Protein AF-A0A060C0E1-F1 (afdb_monomer_lite)

Sequence (88 aa):
MHNQISYIGNSGATIVRAYTMYRPLRFFLSVGSIFLVVGAALGVRFLYFYFMGQGGGHVQSLILTAILLIVGFQVMLIGLVADLIAGN

pLDDT: mean 78.89, std 15.93, range [46.84, 96.44]

Structure (mmCIF, N/CA/C/O backbone):
data_AF-A0A060C0E1-F1
#
_entry.id   AF-A0A060C0E1-F1
#
loop_
_atom_site.group_PDB
_atom_site.id
_atom_site.type_symbol
_atom_site.label_atom_id
_atom_site.label_alt_id
_atom_site.label_comp_id
_atom_site.label_asym_id
_atom_site.label_entity_id
_atom_site.label_seq_id
_atom_site.pdbx_PDB_ins_code
_atom_site.Cartn_x
_atom_site.Cartn_y
_atom_site.Cartn_z
_atom_site.occupancy
_atom_site.B_iso_or_equiv
_atom_site.auth_seq_id
_atom_site.auth_comp_id
_atom_site.auth_asym_id
_atom_site.auth_atom_id
_atom_site.pdbx_PDB_model_num
ATOM 1 N N . MET A 1 1 ? 29.898 -24.795 2.606 1.00 46.84 1 MET A N 1
ATOM 2 C CA . MET A 1 1 ? 28.570 -24.706 1.951 1.00 46.84 1 MET A CA 1
ATOM 3 C C . MET A 1 1 ? 27.997 -23.285 2.064 1.00 46.84 1 MET A C 1
ATOM 5 O O . MET A 1 1 ? 26.931 -23.103 2.628 1.00 46.84 1 MET A O 1
ATOM 9 N N . HIS A 1 2 ? 28.709 -22.262 1.570 1.00 50.53 2 HIS A N 1
ATOM 10 C CA . HIS A 1 2 ? 28.478 -20.864 1.983 1.00 50.53 2 HIS A CA 1
ATOM 11 C C . HIS A 1 2 ? 28.075 -19.897 0.851 1.00 50.53 2 HIS A C 1
ATOM 13 O O . HIS A 1 2 ? 28.242 -18.698 1.012 1.00 50.53 2 HIS A O 1
ATOM 19 N N . ASN A 1 3 ? 27.565 -20.369 -0.298 1.00 52.03 3 ASN A N 1
ATOM 20 C CA . ASN A 1 3 ? 27.246 -19.440 -1.401 1.00 52.03 3 ASN A CA 1
ATOM 21 C C . ASN A 1 3 ? 25.980 -19.735 -2.226 1.00 52.03 3 ASN A C 1
ATOM 23 O O . ASN A 1 3 ? 25.767 -19.114 -3.258 1.00 52.03 3 ASN A O 1
ATOM 27 N N . GLN A 1 4 ? 25.103 -20.643 -1.791 1.00 53.12 4 GLN A N 1
ATOM 28 C CA . GLN A 1 4 ? 23.888 -20.989 -2.555 1.00 53.12 4 GLN A CA 1
ATOM 29 C C . GLN A 1 4 ? 22.812 -19.878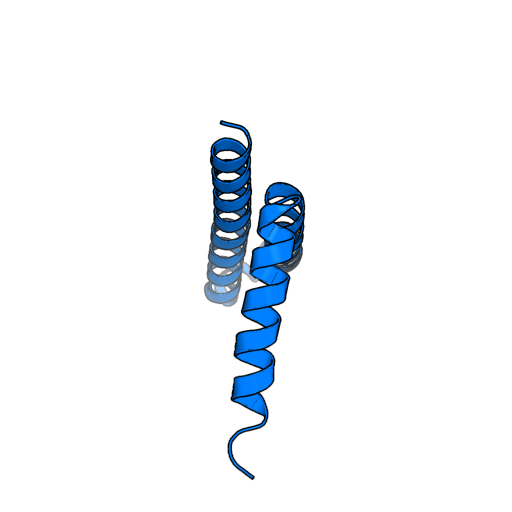 -2.512 1.00 53.12 4 GLN A C 1
ATOM 31 O O . GLN A 1 4 ? 21.985 -19.781 -3.412 1.00 53.12 4 GLN A O 1
ATOM 36 N N . ILE A 1 5 ? 22.863 -18.983 -1.516 1.00 54.88 5 ILE A N 1
ATOM 37 C CA . ILE A 1 5 ? 21.917 -17.861 -1.362 1.00 54.88 5 ILE A CA 1
ATOM 38 C C . ILE A 1 5 ? 22.265 -16.693 -2.311 1.00 54.88 5 ILE A C 1
ATOM 40 O O . ILE A 1 5 ? 21.375 -16.007 -2.808 1.00 54.88 5 ILE A O 1
ATOM 44 N N . SER A 1 6 ? 23.550 -16.508 -2.642 1.00 51.97 6 SER A N 1
ATOM 45 C CA . SER A 1 6 ? 24.011 -15.387 -3.479 1.00 51.97 6 SER A CA 1
ATOM 46 C C . SER A 1 6 ? 23.663 -15.567 -4.970 1.00 51.97 6 SER A C 1
ATOM 48 O O . SER A 1 6 ? 23.354 -14.602 -5.668 1.00 51.97 6 SER A O 1
ATOM 50 N N . TYR A 1 7 ? 23.602 -16.811 -5.466 1.00 50.72 7 TYR A N 1
ATOM 51 C CA . TYR A 1 7 ? 23.221 -17.088 -6.863 1.00 50.72 7 TYR A CA 1
ATOM 52 C C . TYR A 1 7 ? 21.719 -16.915 -7.137 1.00 50.72 7 TYR A C 1
ATOM 54 O O . TYR A 1 7 ? 21.340 -16.482 -8.229 1.00 50.72 7 TYR A O 1
ATOM 62 N N . ILE A 1 8 ? 20.868 -17.184 -6.143 1.00 53.78 8 ILE A N 1
ATOM 63 C CA . ILE A 1 8 ? 19.420 -16.942 -6.221 1.00 53.78 8 ILE A CA 1
ATOM 64 C C . ILE A 1 8 ? 19.101 -15.443 -6.128 1.00 53.78 8 ILE A C 1
ATOM 66 O O . ILE A 1 8 ? 18.246 -14.963 -6.871 1.00 53.78 8 ILE A O 1
ATOM 70 N N . GLY A 1 9 ? 19.829 -14.687 -5.297 1.00 49.94 9 GLY A N 1
ATOM 71 C CA . GLY A 1 9 ? 19.655 -13.234 -5.183 1.00 49.94 9 GLY A CA 1
ATOM 72 C C . GLY A 1 9 ? 19.980 -12.482 -6.478 1.00 49.94 9 GLY A C 1
ATOM 73 O O . GLY A 1 9 ? 19.200 -11.636 -6.914 1.00 49.94 9 GLY A O 1
ATOM 74 N N . ASN A 1 10 ? 21.081 -12.843 -7.145 1.00 52.88 10 ASN A N 1
ATOM 75 C CA . ASN A 1 10 ? 21.491 -12.189 -8.391 1.00 52.88 10 ASN A CA 1
ATOM 76 C C . ASN A 1 10 ? 20.638 -12.614 -9.598 1.00 52.88 10 ASN A C 1
ATOM 78 O O . ASN A 1 10 ? 20.255 -11.763 -10.397 1.00 52.88 10 ASN A O 1
ATOM 82 N N . SER A 1 11 ? 20.269 -13.896 -9.712 1.00 49.12 11 SER A N 1
ATOM 83 C CA . SER A 1 11 ? 19.437 -14.375 -10.831 1.00 49.12 11 SER A CA 1
ATOM 84 C C . SER A 1 11 ? 17.992 -13.882 -10.725 1.00 49.12 11 SER A C 1
ATOM 86 O O . SER A 1 11 ? 17.387 -13.514 -11.732 1.00 49.12 11 SER A O 1
ATOM 88 N N . GLY A 1 12 ? 17.453 -13.797 -9.502 1.00 54.78 12 GLY A N 1
ATOM 89 C CA . GLY A 1 12 ? 16.159 -13.174 -9.238 1.00 54.78 12 GLY A CA 1
ATOM 90 C C . GLY A 1 12 ? 16.159 -11.692 -9.603 1.00 54.78 12 GLY A C 1
ATOM 91 O O . GLY A 1 12 ? 15.242 -11.240 -10.278 1.00 54.78 12 GLY A O 1
ATOM 92 N N . ALA A 1 13 ? 17.215 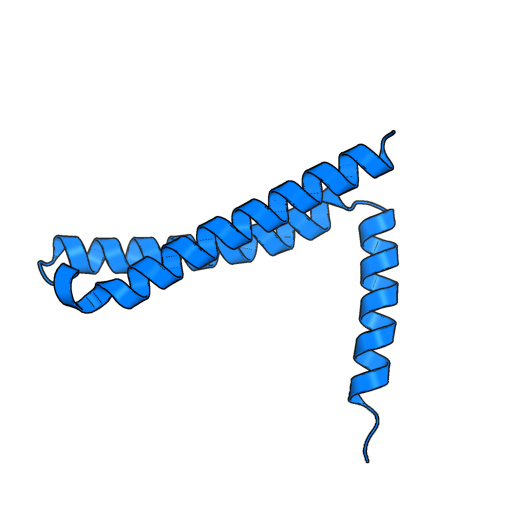-10.949 -9.257 1.00 55.28 13 ALA A N 1
ATOM 93 C CA . ALA A 1 13 ? 17.358 -9.553 -9.663 1.00 55.28 13 ALA A CA 1
ATOM 94 C C . ALA A 1 13 ? 17.429 -9.391 -11.192 1.00 55.28 13 ALA A C 1
ATOM 96 O O . ALA A 1 13 ? 16.815 -8.470 -11.725 1.00 55.28 13 ALA A O 1
ATOM 97 N N . THR A 1 14 ? 18.107 -10.289 -11.917 1.00 58.16 14 THR A N 1
ATOM 98 C CA . THR A 1 14 ? 18.135 -10.267 -13.391 1.00 58.16 14 THR A CA 1
ATOM 99 C C . THR A 1 14 ? 16.767 -10.578 -14.003 1.00 58.16 14 THR A C 1
ATOM 101 O O . THR A 1 14 ? 16.354 -9.880 -14.927 1.00 58.16 14 THR A O 1
ATOM 104 N N . ILE A 1 15 ? 16.034 -11.565 -13.477 1.00 58.81 15 ILE A N 1
ATOM 105 C CA . ILE A 1 15 ? 14.687 -11.922 -13.955 1.00 58.81 15 ILE A CA 1
ATOM 106 C C . ILE A 1 15 ? 13.682 -10.821 -13.618 1.00 58.81 15 ILE A C 1
ATOM 108 O O . ILE A 1 15 ? 12.921 -10.421 -14.492 1.00 58.81 15 ILE A O 1
ATOM 112 N N . VAL A 1 16 ? 13.709 -10.282 -12.395 1.00 59.28 16 VAL A N 1
ATOM 113 C CA . VAL A 1 16 ? 12.874 -9.144 -11.985 1.00 59.28 16 VAL A CA 1
ATOM 114 C C . VAL A 1 16 ? 13.183 -7.937 -12.856 1.00 59.28 16 VAL A C 1
ATOM 116 O O . VAL A 1 16 ? 12.248 -7.330 -13.354 1.00 59.28 16 VAL A O 1
ATOM 119 N N . ARG A 1 17 ? 14.458 -7.637 -13.128 1.00 57.50 17 ARG A N 1
ATOM 120 C CA . ARG A 1 17 ? 14.871 -6.534 -14.008 1.00 57.50 17 ARG A CA 1
ATOM 121 C C . ARG A 1 17 ? 14.441 -6.741 -15.465 1.00 57.50 17 ARG A C 1
ATOM 123 O O . ARG A 1 17 ? 14.051 -5.782 -16.118 1.00 57.50 17 ARG A O 1
ATOM 130 N N . ALA A 1 18 ? 14.474 -7.973 -15.973 1.00 58.59 18 ALA A N 1
ATOM 131 C CA . ALA A 1 18 ? 13.966 -8.301 -17.305 1.00 58.59 18 ALA A CA 1
ATOM 132 C C . ALA A 1 18 ? 12.425 -8.231 -17.377 1.00 58.59 18 ALA A C 1
ATOM 134 O O . ALA A 1 18 ? 11.875 -7.765 -18.374 1.00 58.59 18 ALA A O 1
ATOM 135 N N . TYR A 1 19 ? 11.715 -8.629 -16.314 1.00 54.62 19 TYR A N 1
ATOM 136 C CA . TYR A 1 19 ? 10.249 -8.571 -16.234 1.00 54.62 19 TYR A CA 1
ATOM 137 C C . TYR A 1 19 ? 9.720 -7.149 -16.015 1.00 54.62 19 TYR A C 1
ATOM 139 O O . TYR A 1 19 ? 8.735 -6.754 -16.647 1.00 54.62 19 TYR A O 1
ATOM 147 N N . THR A 1 20 ? 10.384 -6.359 -15.165 1.00 55.75 20 THR A N 1
ATOM 148 C CA . THR A 1 20 ? 10.084 -4.933 -14.998 1.00 55.75 20 THR A CA 1
ATOM 149 C C . THR A 1 20 ? 10.393 -4.144 -16.261 1.00 55.75 20 THR A C 1
ATOM 151 O O . THR A 1 20 ? 9.786 -3.105 -16.463 1.00 55.75 20 THR A O 1
ATOM 154 N N . MET A 1 21 ? 11.259 -4.638 -17.148 1.00 57.62 21 MET A N 1
ATOM 155 C CA . MET A 1 21 ? 11.516 -4.003 -18.441 1.00 57.62 21 MET A CA 1
ATOM 156 C C . MET A 1 21 ? 10.433 -4.298 -19.494 1.00 57.62 21 MET A C 1
ATOM 158 O O . MET A 1 21 ? 10.257 -3.501 -20.406 1.00 57.62 21 MET A O 1
ATOM 162 N N . TYR A 1 22 ? 9.681 -5.401 -19.372 1.00 57.16 22 TYR A N 1
ATOM 163 C CA . TYR A 1 22 ? 8.641 -5.760 -20.349 1.00 57.16 22 TYR A CA 1
ATOM 164 C C . TYR A 1 22 ? 7.243 -5.243 -19.980 1.00 57.16 22 TYR A C 1
ATOM 166 O O . TYR A 1 22 ? 6.491 -4.859 -20.874 1.00 57.16 22 TYR A O 1
ATOM 174 N N . ARG A 1 23 ? 6.865 -5.259 -18.688 1.00 65.62 23 ARG A N 1
ATOM 175 C CA . ARG A 1 23 ? 5.591 -4.708 -18.166 1.00 65.62 23 ARG A CA 1
ATOM 176 C C . ARG A 1 23 ? 5.729 -4.304 -16.684 1.00 65.62 23 ARG A C 1
ATOM 178 O O . ARG A 1 23 ? 5.159 -4.991 -15.824 1.00 65.62 23 ARG A O 1
ATOM 185 N N . PRO A 1 24 ? 6.460 -3.218 -16.367 1.00 70.12 24 PRO A N 1
ATOM 186 C CA . PRO A 1 24 ? 6.745 -2.800 -14.988 1.00 70.12 24 P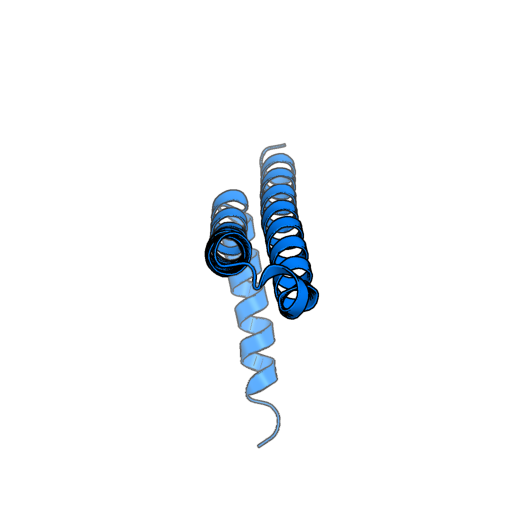RO A CA 1
ATOM 187 C C . PRO A 1 24 ? 5.471 -2.662 -14.153 1.00 70.12 24 PRO A C 1
ATOM 189 O O . PRO A 1 24 ? 5.397 -3.206 -13.048 1.00 70.12 24 PRO A O 1
ATOM 192 N N . LEU A 1 25 ? 4.426 -2.052 -14.721 1.00 78.12 25 LEU A N 1
ATOM 193 C CA . LEU A 1 25 ? 3.152 -1.833 -14.042 1.00 78.12 25 LEU A CA 1
ATOM 194 C C . LEU A 1 25 ? 2.546 -3.121 -13.467 1.00 78.12 25 LEU A C 1
ATOM 196 O O . LEU A 1 25 ? 2.123 -3.149 -12.315 1.00 78.12 25 LEU A O 1
ATOM 200 N N . ARG A 1 26 ? 2.529 -4.222 -14.233 1.00 80.75 26 ARG A N 1
ATOM 201 C CA . ARG A 1 26 ? 1.890 -5.477 -13.792 1.00 80.75 26 ARG A CA 1
ATOM 202 C C . ARG A 1 26 ? 2.614 -6.112 -12.612 1.00 80.75 26 ARG A C 1
ATOM 204 O O . ARG A 1 26 ? 1.958 -6.664 -11.731 1.00 80.75 26 ARG A O 1
ATOM 211 N N . PHE A 1 27 ? 3.941 -6.035 -12.585 1.00 82.75 27 PHE A N 1
ATOM 212 C CA . PHE A 1 27 ? 4.736 -6.605 -11.502 1.00 82.75 27 PHE A CA 1
ATOM 213 C C . PHE A 1 27 ? 4.498 -5.846 -10.191 1.00 82.75 27 PHE A C 1
ATOM 215 O O . PHE A 1 27 ? 4.085 -6.439 -9.194 1.00 82.75 27 PHE A O 1
ATOM 222 N N . PHE A 1 28 ? 4.672 -4.524 -10.214 1.00 84.88 28 PHE A N 1
ATOM 223 C CA . PHE A 1 28 ? 4.503 -3.683 -9.030 1.00 84.88 28 PHE A CA 1
ATOM 224 C C . PHE A 1 28 ? 3.052 -3.626 -8.541 1.00 84.88 28 PHE A C 1
ATOM 226 O O . PHE A 1 28 ? 2.828 -3.662 -7.333 1.00 84.88 28 PHE A O 1
ATOM 233 N N . LEU A 1 29 ? 2.059 -3.625 -9.440 1.00 87.94 29 LEU A N 1
ATOM 234 C CA . LEU A 1 29 ? 0.653 -3.751 -9.041 1.00 87.94 29 LEU A CA 1
ATOM 235 C C . LEU A 1 29 ? 0.371 -5.095 -8.366 1.00 87.94 29 LEU A C 1
ATOM 237 O O . LEU A 1 29 ? -0.317 -5.119 -7.350 1.00 87.94 29 LEU A O 1
ATOM 241 N N . SER A 1 30 ? 0.921 -6.202 -8.877 1.00 88.62 30 SER A N 1
ATOM 242 C CA . SER A 1 30 ? 0.725 -7.522 -8.261 1.00 88.62 30 SER A CA 1
ATOM 243 C C . SER A 1 30 ? 1.315 -7.555 -6.849 1.00 88.62 30 SER A C 1
ATOM 245 O O . SER A 1 30 ? 0.624 -7.921 -5.900 1.00 88.62 30 SER A O 1
ATOM 247 N N . VAL A 1 31 ? 2.555 -7.085 -6.684 1.00 89.38 31 VAL A N 1
ATOM 248 C CA . VAL A 1 31 ? 3.225 -7.018 -5.376 1.00 89.38 31 VAL A CA 1
ATOM 249 C C . VAL A 1 31 ? 2.490 -6.072 -4.422 1.00 89.38 31 VAL A C 1
ATOM 251 O O . VAL A 1 31 ? 2.160 -6.468 -3.306 1.00 89.38 31 VAL A O 1
ATOM 254 N N . GLY A 1 32 ? 2.162 -4.854 -4.860 1.00 90.31 32 GLY A N 1
ATOM 255 C CA . GLY A 1 32 ? 1.403 -3.889 -4.061 1.00 90.31 32 GLY A CA 1
ATOM 256 C C . GLY A 1 32 ? 0.022 -4.412 -3.661 1.00 90.31 32 GLY A C 1
ATOM 257 O O . GLY A 1 32 ? -0.424 -4.177 -2.539 1.00 90.31 32 GLY A O 1
ATOM 258 N N . SER A 1 33 ? -0.638 -5.183 -4.535 1.00 91.94 33 SER A N 1
ATOM 259 C CA . SER A 1 33 ? -1.958 -5.754 -4.247 1.00 91.94 33 SER A CA 1
ATOM 260 C C . SER A 1 33 ? -1.912 -6.781 -3.118 1.00 91.94 33 SER A C 1
ATOM 262 O O . SER A 1 33 ? -2.817 -6.794 -2.291 1.00 91.94 33 SER A O 1
ATOM 264 N N . ILE A 1 34 ? -0.834 -7.567 -3.008 1.00 94.69 34 ILE A N 1
ATOM 265 C CA . ILE A 1 34 ? -0.630 -8.499 -1.891 1.00 94.69 34 ILE A CA 1
ATOM 266 C C . ILE A 1 34 ? -0.577 -7.724 -0.570 1.00 94.69 34 ILE A C 1
ATOM 268 O O . ILE A 1 34 ? -1.287 -8.067 0.373 1.00 94.69 34 ILE A O 1
ATOM 272 N N . PHE A 1 35 ? 0.203 -6.641 -0.511 1.00 93.50 35 PHE A N 1
ATOM 273 C CA . PHE A 1 35 ? 0.276 -5.792 0.681 1.00 93.50 35 PHE A CA 1
ATOM 274 C C . PHE A 1 35 ? -1.070 -5.136 1.015 1.00 93.50 35 PHE A C 1
ATOM 276 O O . PHE A 1 35 ? -1.461 -5.123 2.182 1.00 93.50 35 PHE A O 1
ATOM 283 N N . LEU A 1 36 ? -1.814 -4.656 0.010 1.00 93.38 36 LEU A N 1
ATOM 284 C CA . LEU A 1 36 ? -3.150 -4.092 0.224 1.00 93.38 36 LEU A CA 1
ATOM 285 C C . LEU A 1 36 ? -4.148 -5.132 0.737 1.00 93.38 36 LEU A C 1
ATOM 287 O O . LEU A 1 36 ? -4.890 -4.839 1.668 1.00 93.38 36 LEU A O 1
ATOM 291 N N . VAL A 1 37 ? -4.160 -6.341 0.174 1.00 96.44 37 VAL A N 1
ATOM 292 C CA . VAL 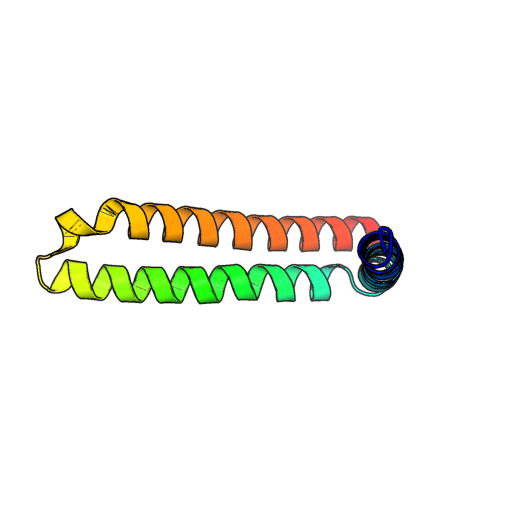A 1 37 ? -5.071 -7.417 0.592 1.00 96.44 37 VAL A CA 1
ATOM 293 C C . VAL A 1 37 ? -4.757 -7.868 2.014 1.00 96.44 37 VAL A C 1
ATOM 295 O O . VAL A 1 37 ? -5.667 -7.980 2.835 1.00 96.44 37 VAL A O 1
ATOM 298 N N . VAL A 1 38 ? -3.480 -8.077 2.341 1.00 95.56 38 VAL A N 1
ATOM 299 C CA . VAL A 1 38 ? -3.073 -8.460 3.701 1.00 95.56 38 VAL A CA 1
ATOM 300 C C . VAL A 1 38 ? -3.384 -7.333 4.693 1.00 95.56 38 VAL A C 1
ATOM 302 O O . VAL A 1 38 ? -3.898 -7.596 5.780 1.00 95.56 38 VAL A O 1
ATOM 305 N N . GLY A 1 39 ? -3.143 -6.076 4.312 1.00 93.62 39 GLY A N 1
ATOM 306 C CA . GLY A 1 39 ? -3.435 -4.910 5.143 1.00 93.62 39 GLY A CA 1
ATOM 307 C C . GLY A 1 39 ? -4.934 -4.771 5.385 1.00 93.62 39 GLY A C 1
ATOM 308 O O . GLY A 1 39 ? -5.369 -4.642 6.525 1.00 93.62 39 GLY A O 1
ATOM 309 N N . ALA A 1 40 ? -5.741 -4.902 4.334 1.00 94.12 40 ALA A N 1
ATOM 310 C CA . ALA A 1 40 ? -7.195 -4.877 4.427 1.00 94.12 40 ALA A CA 1
ATOM 311 C C . ALA A 1 40 ? -7.728 -6.011 5.312 1.00 94.12 40 ALA A C 1
ATOM 313 O O . ALA A 1 40 ? -8.585 -5.762 6.154 1.00 94.12 40 ALA A O 1
ATOM 314 N N . ALA A 1 41 ? -7.193 -7.231 5.198 1.00 94.94 41 ALA A N 1
ATOM 315 C CA . ALA A 1 41 ? -7.589 -8.350 6.052 1.00 94.94 41 ALA A CA 1
ATOM 316 C C . ALA A 1 41 ? -7.305 -8.075 7.541 1.00 94.94 41 ALA A C 1
ATOM 318 O O . ALA A 1 41 ? -8.158 -8.330 8.396 1.00 94.94 41 ALA A O 1
ATOM 319 N N . LEU A 1 42 ? -6.136 -7.506 7.862 1.00 91.81 42 LEU A N 1
ATOM 320 C CA . LEU A 1 42 ? -5.803 -7.087 9.228 1.00 91.81 42 LEU A CA 1
ATOM 321 C C . LEU A 1 42 ? -6.688 -5.929 9.713 1.00 91.81 42 LEU A C 1
ATOM 323 O O . LEU A 1 42 ? -7.121 -5.938 10.866 1.00 91.81 42 LEU A O 1
ATOM 327 N N . GLY A 1 43 ? -7.024 -4.985 8.833 1.00 91.31 43 GLY A N 1
ATOM 328 C CA . GLY A 1 43 ? -7.938 -3.883 9.129 1.00 91.31 43 GLY A CA 1
ATOM 329 C C . GLY A 1 43 ? -9.364 -4.346 9.408 1.00 91.31 43 GLY A C 1
ATOM 330 O O . GLY A 1 43 ? -9.964 -3.916 10.391 1.00 91.31 43 GLY A O 1
ATOM 331 N N . VAL A 1 44 ? -9.889 -5.277 8.607 1.00 93.62 44 VAL A N 1
ATOM 332 C CA . VAL A 1 44 ? -11.201 -5.910 8.831 1.00 93.62 44 VAL A CA 1
ATOM 333 C C . VAL A 1 44 ? -11.212 -6.649 10.167 1.00 93.62 44 VAL A C 1
ATOM 335 O O . VAL A 1 44 ? -12.148 -6.494 10.953 1.00 93.62 44 VAL A O 1
ATOM 338 N N . ARG A 1 45 ? -10.145 -7.395 10.473 1.00 90.81 45 ARG A N 1
ATOM 339 C CA . ARG A 1 45 ? -9.978 -8.032 11.782 1.00 90.81 45 ARG A CA 1
ATOM 340 C C . ARG A 1 45 ? -9.992 -6.997 12.913 1.00 90.81 45 ARG A C 1
ATOM 342 O O . ARG A 1 45 ? -10.667 -7.217 13.914 1.00 90.81 45 ARG A O 1
ATOM 349 N N . PHE A 1 46 ? -9.269 -5.885 12.782 1.00 89.00 46 PHE A N 1
ATOM 350 C CA . PHE A 1 46 ? -9.260 -4.823 13.794 1.00 89.00 46 PHE A CA 1
ATOM 351 C C . PHE A 1 46 ? -10.652 -4.210 13.987 1.00 89.00 46 PHE A C 1
ATOM 353 O O . PHE A 1 46 ? -11.095 -4.057 15.124 1.00 89.00 46 PHE A O 1
ATOM 360 N N . LEU A 1 47 ? -11.363 -3.916 12.894 1.00 88.06 47 LEU A N 1
ATOM 361 C CA . LEU A 1 47 ? -12.733 -3.396 12.924 1.00 88.06 47 LEU A CA 1
ATOM 362 C C . LEU A 1 47 ? -13.673 -4.330 13.690 1.00 88.06 47 LEU A C 1
ATOM 364 O O . LEU A 1 47 ? -14.450 -3.862 14.518 1.00 88.06 47 LEU A O 1
ATOM 368 N N . TYR A 1 48 ? -13.554 -5.644 13.491 1.00 90.56 48 TYR A N 1
ATOM 369 C CA . TYR A 1 48 ? -14.320 -6.633 14.251 1.00 90.56 48 TYR A CA 1
ATOM 370 C C . TYR A 1 48 ? -14.084 -6.517 15.770 1.00 90.56 48 TYR A C 1
ATOM 372 O O . TYR A 1 48 ? -15.042 -6.420 16.539 1.00 90.56 48 TYR A O 1
ATOM 380 N N . PHE A 1 49 ? -12.823 -6.441 16.214 1.00 87.31 49 PHE A N 1
ATOM 381 C CA . PHE A 1 49 ? -12.494 -6.256 17.638 1.00 87.31 49 PHE A CA 1
ATOM 382 C C . PHE A 1 49 ? -12.906 -4.883 18.181 1.00 87.31 49 PHE A C 1
ATOM 384 O O . PHE A 1 49 ? -13.271 -4.766 19.353 1.00 87.31 49 PHE A O 1
ATOM 391 N N . TYR A 1 50 ? -12.866 -3.850 17.340 1.00 86.31 50 TYR A N 1
ATOM 392 C CA . TYR A 1 50 ? -13.308 -2.507 17.692 1.00 86.31 50 TYR A CA 1
ATOM 393 C C . TYR A 1 50 ? -14.814 -2.472 17.977 1.00 86.31 50 TYR A C 1
ATOM 395 O O . TYR A 1 50 ? -15.216 -1.987 19.034 1.00 86.31 50 TYR A O 1
ATOM 403 N N . PHE A 1 51 ? -15.638 -3.063 17.102 1.00 88.00 51 PHE A N 1
ATOM 404 C CA . PHE A 1 51 ? -17.089 -3.155 17.308 1.00 88.00 51 PHE A CA 1
ATOM 405 C C . PHE A 1 51 ? -17.477 -4.039 18.503 1.00 88.00 51 PHE A C 1
ATOM 407 O O . PHE A 1 51 ? -18.502 -3.793 19.130 1.00 88.00 51 PHE A O 1
ATOM 414 N N . MET A 1 52 ? -16.643 -5.017 18.873 1.00 88.19 52 MET A N 1
ATOM 415 C CA . MET A 1 52 ? -16.810 -5.812 20.100 1.00 88.19 52 MET A CA 1
ATOM 416 C C . MET A 1 52 ? -16.389 -5.086 21.391 1.00 88.19 52 MET A C 1
ATOM 418 O O . MET A 1 52 ? -16.406 -5.688 22.463 1.00 88.19 52 MET A O 1
ATOM 422 N N . GLY A 1 53 ? -15.992 -3.811 21.323 1.00 81.75 53 GLY A N 1
ATOM 423 C CA . GLY A 1 53 ? -15.581 -3.034 22.497 1.00 81.75 53 GLY A CA 1
ATOM 424 C C . GLY A 1 53 ? -14.169 -3.351 23.008 1.00 81.75 53 GLY A C 1
ATOM 425 O O . GLY A 1 53 ? -13.770 -2.840 24.050 1.00 81.75 53 GLY A O 1
ATOM 426 N N . GLN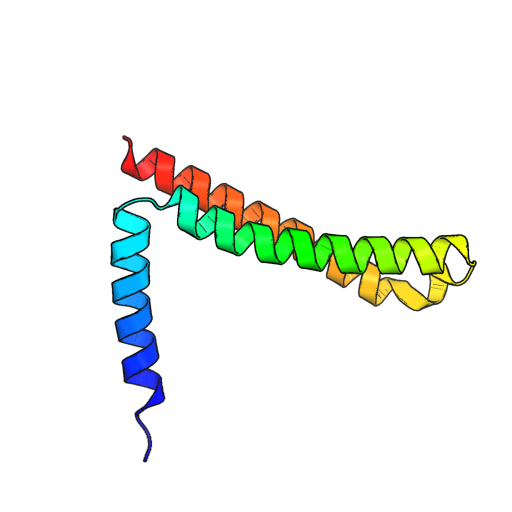 A 1 54 ? -13.378 -4.143 22.272 1.00 80.31 54 GLN A N 1
ATOM 427 C CA . GLN A 1 54 ? -11.984 -4.495 22.599 1.00 80.31 54 GLN A CA 1
ATOM 428 C C . GLN A 1 54 ? -10.948 -3.713 21.764 1.00 80.31 54 GLN A C 1
ATOM 430 O O . GLN A 1 54 ? -9.790 -4.123 21.624 1.00 80.31 54 GLN A O 1
ATOM 435 N N . GLY A 1 55 ? -11.346 -2.565 21.207 1.00 70.12 55 GLY A N 1
ATOM 436 C CA . GLY A 1 55 ? -10.506 -1.757 20.315 1.00 70.12 55 GLY A CA 1
ATOM 437 C C . GLY A 1 55 ? -9.210 -1.239 20.952 1.00 70.12 55 GLY A C 1
ATOM 438 O O . GLY A 1 55 ? -8.191 -1.137 20.271 1.00 70.12 55 GLY A O 1
ATOM 439 N N . GLY A 1 56 ? -9.212 -0.977 22.265 1.00 74.88 56 GLY A N 1
ATOM 440 C CA . GLY A 1 56 ? -8.059 -0.411 22.979 1.00 74.88 56 GLY A CA 1
ATOM 441 C C . GLY A 1 56 ? -6.825 -1.322 23.034 1.00 74.88 56 GLY A C 1
ATOM 442 O O . GLY A 1 56 ? -5.704 -0.825 23.062 1.00 74.88 56 GLY A O 1
ATOM 443 N N . GLY A 1 57 ? -7.005 -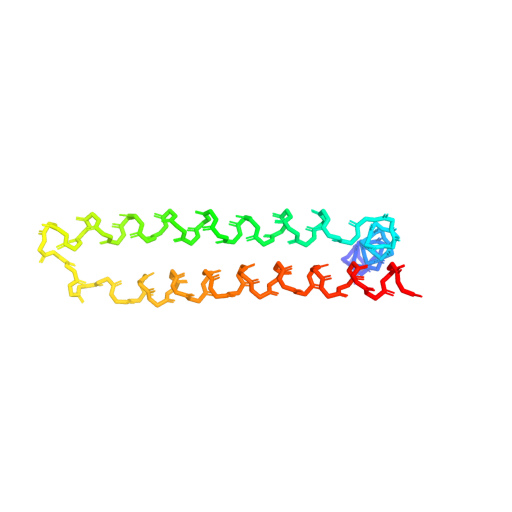2.647 22.984 1.00 79.44 57 GLY A N 1
ATOM 444 C CA . GLY A 1 57 ? -5.896 -3.612 23.052 1.00 79.44 57 GLY A CA 1
ATOM 445 C C . GLY A 1 57 ? -5.156 -3.838 21.728 1.00 79.44 57 GLY A C 1
ATOM 446 O O . GLY A 1 57 ? -4.118 -4.492 21.707 1.00 79.44 57 GLY A O 1
ATOM 447 N N . HIS A 1 58 ? -5.670 -3.310 20.614 1.00 80.69 58 HIS A N 1
ATOM 448 C CA . HIS A 1 58 ? -5.254 -3.722 19.268 1.00 80.69 58 HIS A CA 1
ATOM 449 C C . HIS A 1 58 ? -4.565 -2.613 18.457 1.00 80.69 58 HIS A C 1
ATOM 451 O O . HIS A 1 58 ? -4.379 -2.757 17.245 1.00 80.69 58 HIS A O 1
ATOM 457 N N . VAL A 1 59 ? -4.122 -1.533 19.111 1.00 83.50 59 VAL A N 1
ATOM 458 C CA . VAL A 1 59 ? -3.462 -0.382 18.462 1.00 83.50 59 VAL A CA 1
ATOM 459 C C . VAL A 1 59 ? -2.231 -0.801 17.645 1.00 83.50 59 VAL A C 1
ATOM 461 O O . VAL A 1 59 ? -2.033 -0.300 16.544 1.00 83.50 59 VAL A O 1
ATOM 464 N N . GLN A 1 60 ? -1.448 -1.786 18.100 1.00 87.56 60 GLN A N 1
ATOM 465 C CA . GLN A 1 60 ? -0.307 -2.305 17.331 1.00 87.56 60 GLN A CA 1
ATOM 466 C C . GLN A 1 60 ? -0.735 -2.918 15.987 1.00 87.56 60 GLN A C 1
ATOM 468 O O . GLN A 1 60 ? -0.094 -2.681 14.965 1.00 87.56 60 GLN A O 1
ATOM 473 N N . SER A 1 61 ? -1.831 -3.683 15.968 1.00 88.81 61 SER A N 1
ATOM 474 C CA . SER A 1 61 ? -2.357 -4.272 14.728 1.00 88.81 61 SER A CA 1
ATOM 475 C C . SER A 1 61 ? -2.943 -3.216 13.786 1.00 88.81 61 SER A C 1
ATOM 477 O O . SER A 1 61 ? -2.840 -3.360 12.567 1.00 88.81 61 SER A O 1
ATOM 479 N N . LEU A 1 62 ? -3.484 -2.124 14.338 1.00 89.44 62 LEU A N 1
ATOM 480 C CA . LEU A 1 62 ? -3.943 -0.971 13.567 1.00 89.44 62 LEU A CA 1
ATOM 481 C C . LEU A 1 62 ? -2.766 -0.230 12.920 1.00 89.44 62 LEU A C 1
ATOM 483 O O . LEU A 1 62 ? -2.822 0.083 11.733 1.00 89.44 62 LEU A O 1
ATOM 487 N N . ILE A 1 63 ? -1.678 -0.013 13.666 1.00 92.94 63 ILE A N 1
ATOM 488 C CA . ILE A 1 63 ? -0.445 0.581 13.131 1.00 92.94 63 ILE A CA 1
ATOM 489 C C . ILE A 1 63 ? 0.128 -0.308 12.024 1.00 92.94 63 ILE A C 1
ATOM 491 O O . ILE A 1 63 ? 0.446 0.188 10.945 1.00 92.94 63 ILE A O 1
ATOM 495 N N . LEU A 1 64 ? 0.203 -1.624 12.252 1.00 92.88 64 LEU A N 1
ATOM 496 C CA . LEU A 1 64 ? 0.673 -2.570 11.240 1.00 92.88 64 LEU A CA 1
ATOM 497 C C . LEU A 1 64 ? -0.197 -2.520 9.979 1.00 92.88 64 LEU A C 1
ATOM 499 O O . LEU A 1 64 ? 0.341 -2.456 8.879 1.00 92.88 64 LEU A O 1
ATOM 503 N N . THR A 1 65 ? -1.522 -2.490 10.139 1.00 94.12 65 THR A N 1
ATOM 504 C CA . THR A 1 65 ? -2.477 -2.328 9.033 1.00 94.12 65 THR A CA 1
ATOM 505 C C . THR A 1 65 ? -2.197 -1.052 8.243 1.00 94.12 65 THR A C 1
ATOM 507 O O . THR A 1 65 ? -2.064 -1.109 7.022 1.00 94.12 65 THR A O 1
ATOM 510 N N . ALA A 1 66 ? -2.065 0.088 8.925 1.00 94.44 66 ALA A N 1
ATOM 511 C CA . ALA A 1 66 ? -1.805 1.374 8.285 1.00 94.44 66 ALA A CA 1
ATOM 512 C C . ALA A 1 66 ? -0.487 1.361 7.498 1.00 94.44 66 ALA A C 1
ATOM 514 O O . ALA A 1 66 ? -0.467 1.754 6.333 1.00 94.44 66 ALA A O 1
ATOM 515 N N . ILE A 1 67 ? 0.594 0.847 8.095 1.00 96.31 67 ILE A N 1
ATOM 516 C CA . ILE A 1 67 ? 1.898 0.727 7.430 1.00 96.31 67 ILE A CA 1
ATOM 517 C C . ILE A 1 67 ? 1.791 -0.175 6.199 1.00 96.31 67 ILE A C 1
ATOM 519 O O . ILE A 1 67 ? 2.280 0.195 5.134 1.00 96.31 67 ILE A O 1
ATOM 523 N N . LEU A 1 68 ? 1.130 -1.331 6.310 1.00 93.25 68 LEU A N 1
ATOM 524 C CA . LEU A 1 68 ? 1.008 -2.269 5.195 1.00 93.25 68 LEU A CA 1
ATOM 525 C C . LEU A 1 68 ? 0.224 -1.669 4.023 1.00 93.25 68 LEU A C 1
ATOM 527 O O . LEU A 1 68 ? 0.622 -1.835 2.871 1.00 93.25 68 LEU A O 1
ATOM 531 N N . LEU A 1 69 ? -0.853 -0.936 4.318 1.00 94.38 69 LEU A N 1
ATOM 532 C CA . LEU A 1 69 ? -1.644 -0.244 3.304 1.00 94.38 69 LEU A CA 1
ATOM 533 C C . LEU A 1 69 ? -0.848 0.885 2.634 1.00 94.38 69 LEU A C 1
ATOM 535 O O . LEU A 1 69 ? -0.847 0.978 1.407 1.00 94.38 69 LEU A O 1
ATOM 539 N N . ILE A 1 70 ? -0.132 1.701 3.415 1.00 95.81 70 ILE A N 1
ATOM 540 C CA . ILE A 1 70 ? 0.707 2.794 2.895 1.00 95.81 70 ILE A CA 1
ATOM 541 C C . ILE A 1 70 ? 1.819 2.239 2.002 1.00 95.81 70 ILE A C 1
ATOM 543 O O . ILE A 1 70 ? 1.997 2.711 0.881 1.00 95.81 70 ILE A O 1
ATOM 547 N N . VAL A 1 71 ? 2.544 1.219 2.469 1.00 94.69 71 VAL A N 1
ATOM 548 C CA . VAL A 1 71 ? 3.634 0.595 1.707 1.00 94.69 71 VAL A CA 1
ATOM 549 C C . VAL A 1 71 ? 3.091 -0.077 0.447 1.00 94.69 71 VAL A C 1
ATOM 551 O O . VAL A 1 71 ? 3.642 0.130 -0.632 1.00 94.69 71 VAL A O 1
ATOM 554 N N . GLY A 1 72 ? 1.984 -0.821 0.539 1.00 91.81 72 GLY A N 1
ATOM 555 C CA . GLY A 1 72 ? 1.349 -1.442 -0.626 1.00 91.81 72 GLY A CA 1
ATOM 556 C C . GLY A 1 72 ? 0.952 -0.421 -1.690 1.00 91.81 72 GLY A C 1
ATOM 557 O O . GLY A 1 72 ? 1.230 -0.619 -2.873 1.00 91.81 72 GLY A O 1
ATOM 558 N N . PHE A 1 73 ? 0.385 0.710 -1.268 1.00 92.31 73 PHE A N 1
ATOM 559 C CA . PHE A 1 73 ? 0.039 1.809 -2.164 1.00 92.31 73 PHE A CA 1
ATOM 560 C C . PHE A 1 73 ? 1.276 2.484 -2.778 1.00 92.31 73 PHE A C 1
ATOM 562 O O . PHE A 1 73 ? 1.316 2.708 -3.987 1.00 92.31 73 PHE A O 1
ATOM 569 N N . GLN A 1 74 ? 2.322 2.749 -1.990 1.00 94.56 74 GLN A N 1
ATOM 570 C CA . GLN A 1 74 ? 3.583 3.308 -2.495 1.00 94.56 74 GLN A CA 1
ATOM 571 C C . GLN A 1 74 ? 4.246 2.397 -3.535 1.00 94.56 74 GLN A C 1
ATOM 573 O O . GLN A 1 74 ? 4.726 2.885 -4.556 1.00 94.56 74 GLN A O 1
ATOM 578 N N . VAL A 1 75 ? 4.227 1.077 -3.326 1.00 91.50 75 VAL A N 1
ATOM 579 C CA . VAL A 1 75 ? 4.735 0.099 -4.301 1.00 91.50 75 VAL A CA 1
ATOM 580 C C . VAL A 1 75 ? 3.967 0.190 -5.624 1.00 91.50 75 VAL A C 1
ATOM 582 O O . VAL A 1 75 ? 4.586 0.175 -6.688 1.00 91.50 75 VAL A O 1
ATOM 585 N N . MET A 1 76 ? 2.639 0.346 -5.581 1.00 89.25 76 MET A N 1
ATOM 586 C CA . MET A 1 76 ? 1.836 0.555 -6.794 1.00 89.25 76 MET A CA 1
ATOM 587 C C . MET A 1 76 ? 2.192 1.864 -7.507 1.00 89.25 76 MET A C 1
ATOM 589 O O . MET A 1 76 ? 2.330 1.865 -8.730 1.00 89.25 76 MET A O 1
ATOM 593 N N . LEU A 1 77 ? 2.381 2.957 -6.759 1.00 91.06 77 LEU A N 1
ATOM 594 C CA . LEU A 1 77 ? 2.790 4.248 -7.321 1.00 91.06 77 LEU A CA 1
ATOM 595 C C . LEU A 1 77 ? 4.159 4.168 -8.000 1.00 91.06 77 LEU A C 1
ATOM 597 O O . LEU A 1 77 ? 4.317 4.683 -9.103 1.00 91.06 77 LEU A O 1
ATOM 601 N N . ILE A 1 78 ? 5.129 3.483 -7.390 1.00 88.44 78 ILE A N 1
ATOM 602 C CA . ILE A 1 78 ? 6.441 3.241 -8.008 1.00 88.44 78 ILE A CA 1
ATOM 603 C C . ILE A 1 78 ? 6.276 2.445 -9.308 1.00 88.44 78 ILE A C 1
ATOM 605 O O . ILE A 1 78 ? 6.921 2.759 -10.306 1.00 88.44 78 ILE A O 1
ATOM 609 N N . GLY A 1 79 ? 5.368 1.467 -9.323 1.00 87.62 79 GLY A N 1
ATOM 610 C CA . GLY A 1 79 ? 4.994 0.736 -10.531 1.00 87.62 79 GLY A CA 1
ATOM 611 C C . GLY A 1 79 ? 4.464 1.615 -11.653 1.00 87.62 79 GLY A C 1
ATOM 612 O O . GLY A 1 79 ? 4.875 1.450 -12.800 1.00 87.62 79 GLY A O 1
ATOM 613 N N . LEU A 1 80 ? 3.584 2.556 -11.315 1.00 85.12 80 LEU A N 1
ATOM 614 C CA . LEU A 1 80 ? 3.040 3.528 -12.259 1.00 85.12 80 LEU A CA 1
ATOM 615 C C . LEU A 1 80 ? 4.137 4.451 -12.800 1.00 85.12 80 LEU A C 1
ATOM 617 O O . LEU A 1 80 ? 4.232 4.647 -14.005 1.00 85.12 80 LEU A O 1
ATOM 621 N N . VAL A 1 81 ? 5.000 4.973 -11.924 1.00 86.94 81 VAL A N 1
ATOM 622 C CA . VAL A 1 81 ? 6.125 5.834 -12.321 1.00 86.94 81 VAL A CA 1
ATOM 623 C C . VAL A 1 81 ? 7.097 5.085 -13.236 1.00 86.94 81 VAL A C 1
ATOM 625 O O . VAL A 1 81 ? 7.525 5.635 -14.245 1.00 86.94 81 VAL A O 1
ATOM 628 N N . ALA A 1 82 ? 7.415 3.825 -12.930 1.00 84.06 82 ALA A N 1
ATOM 629 C CA . ALA A 1 82 ? 8.284 3.001 -13.767 1.00 84.06 82 ALA A CA 1
ATOM 630 C C . ALA A 1 82 ? 7.694 2.754 -15.167 1.00 84.06 82 ALA A C 1
ATOM 632 O O . ALA A 1 82 ? 8.434 2.763 -16.147 1.00 84.06 82 ALA A O 1
ATOM 633 N N . ASP A 1 83 ? 6.377 2.562 -15.266 1.00 83.88 83 ASP A N 1
ATOM 634 C CA . ASP A 1 83 ? 5.673 2.401 -16.545 1.00 83.88 83 ASP A CA 1
ATOM 635 C C . ASP A 1 83 ? 5.668 3.693 -17.369 1.00 83.88 83 ASP A C 1
ATOM 637 O O . ASP A 1 83 ? 5.959 3.658 -18.561 1.00 83.88 83 ASP A O 1
ATOM 641 N N . LEU A 1 84 ? 5.448 4.842 -16.720 1.00 81.69 84 LEU A N 1
ATOM 642 C CA . LEU A 1 84 ? 5.524 6.156 -17.365 1.00 81.69 84 LEU A CA 1
ATOM 643 C C . LEU A 1 84 ? 6.927 6.469 -17.898 1.00 81.69 84 LEU A C 1
ATOM 645 O O . LEU A 1 84 ? 7.050 7.036 -18.977 1.00 81.69 84 LEU A O 1
ATOM 649 N N . ILE A 1 85 ? 7.979 6.089 -17.166 1.00 82.69 85 ILE A N 1
ATOM 650 C CA . ILE A 1 85 ? 9.370 6.248 -17.617 1.00 82.69 85 ILE A CA 1
ATOM 651 C C . ILE A 1 85 ? 9.683 5.309 -18.788 1.00 82.69 85 ILE A C 1
ATOM 653 O O . ILE A 1 85 ? 10.458 5.676 -19.658 1.00 82.69 85 ILE A O 1
ATOM 657 N N . ALA A 1 86 ? 9.113 4.101 -18.815 1.00 75.69 86 ALA A N 1
ATOM 658 C CA . ALA A 1 86 ? 9.343 3.141 -19.896 1.00 75.69 86 ALA A CA 1
ATOM 659 C C . ALA A 1 86 ? 8.562 3.470 -21.182 1.00 75.69 86 ALA A C 1
ATOM 661 O O . ALA A 1 86 ? 8.982 3.075 -22.268 1.00 75.69 86 ALA A O 1
ATOM 662 N N . GLY A 1 87 ? 7.412 4.139 -21.054 1.00 69.69 87 GLY A N 1
ATOM 663 C CA . GLY A 1 87 ? 6.566 4.563 -22.172 1.00 69.69 87 GLY A CA 1
ATOM 664 C C . GLY A 1 87 ? 6.915 5.929 -22.775 1.00 69.69 87 GLY A C 1
ATOM 665 O O . GLY A 1 87 ? 6.265 6.318 -23.745 1.00 69.69 87 GLY A O 1
ATOM 666 N N . ASN A 1 88 ? 7.890 6.646 -22.207 1.00 55.47 88 ASN A N 1
ATOM 667 C CA . ASN A 1 88 ? 8.386 7.950 -22.663 1.00 55.47 88 ASN A CA 1
ATOM 668 C C . ASN A 1 88 ? 9.801 7.820 -23.235 1.00 55.47 88 ASN A C 1
ATOM 670 O O . ASN A 1 88 ? 10.063 8.430 -24.293 1.00 55.47 88 ASN A O 1
#

Organism: NCBI:txid994914

Secondary structure (DSSP, 8-state):
---HHHHHHHHHHHHHHHHHHH-HHHHHHHHHHHHHHHHHHHHHHHHHHHHTT-GGGGHHHHHHHHHHHHHHHHHHHHHHHHHHHH--

Radius of gyration: 17.91 Å; chains: 1; bounding box: 46×33×46 Å

Foldseek 3Di:
DPPPVVVCVVVVVVVLVVVCLVQLLVVLLVQLVVLLVVLVVLVVVLVVCVVVVNNVVCVVSVVSSVVSNVVSVVSNVVSVVSVVVSVD